Protein AF-A0A935Z6U1-F1 (afdb_monomer_lite)

pLDDT: mean 86.82, std 16.14, range [34.19, 98.5]

Sequence (138 aa):
MNAGADRMVLRSWKALFDERRVRVVPRTVGPVVPFVGPGVDVLGDEAAGLFFHLRPIVEWFEGHEAGQVLRSVSFDLDKRRFLATLRPVDGRAGKAVVPCRIDEGSAPELFDLGHLVGPAIARAASIVLLRRPNVTGV

Foldseek 3Di:
DPPQQQDFAFQKWKDQPVQLKIWTDTCARGDDHGDDDGTFIDHDPLSVVLVVLCVVVQCVVCVVPPQKGWRMWMAGPVQQKIWTWIDGPVNDPPDDTDIDIDHCVRPVVSSVSVVVSRSSVSNSSSVRVVPPDPPPDD

Secondary structure (DSSP, 8-state):
--GGGTTEEEEEEEEETTTTEEEEEEEEESSS-B--SSPEEEEHHHHHHHHHHHHHHHHHHHHHSTTEEEEEEEEETTTTEEEEEEEETT--TTSPPEEEEEEGGG-HHHHHHHHHHHHHHHHHHHHHHHTS------

Structure (mmCIF, N/CA/C/O backbone):
data_AF-A0A935Z6U1-F1
#
_entry.id   AF-A0A935Z6U1-F1
#
loop_
_atom_site.group_PDB
_atom_site.id
_atom_site.type_symbol
_atom_site.label_atom_id
_atom_site.label_alt_id
_atom_site.label_comp_id
_atom_site.label_asym_id
_atom_site.label_entity_id
_atom_site.label_seq_id
_atom_site.pdbx_PDB_ins_code
_atom_site.Cartn_x
_atom_site.Cartn_y
_atom_site.Cartn_z
_atom_site.occupancy
_atom_site.B_iso_or_equiv
_atom_site.auth_seq_id
_atom_site.auth_comp_id
_atom_site.auth_asym_id
_atom_site.auth_atom_id
_atom_site.pdbx_PDB_model_num
ATOM 1 N N . MET A 1 1 ? 11.185 6.573 -27.732 1.00 36.81 1 MET A N 1
ATOM 2 C CA . MET A 1 1 ? 10.283 6.452 -26.565 1.00 36.81 1 MET A CA 1
ATOM 3 C C . MET A 1 1 ? 10.489 5.061 -25.988 1.00 36.81 1 MET A C 1
ATOM 5 O O . MET A 1 1 ? 10.285 4.096 -26.710 1.00 36.81 1 MET A O 1
ATOM 9 N N . ASN A 1 2 ? 11.004 4.943 -24.762 1.00 34.19 2 ASN A N 1
ATOM 10 C CA . ASN A 1 2 ? 11.332 3.644 -24.168 1.00 34.19 2 ASN A CA 1
ATOM 11 C C . ASN A 1 2 ? 10.050 2.926 -23.723 1.00 34.19 2 ASN A C 1
ATOM 13 O O . ASN A 1 2 ? 9.558 3.151 -22.622 1.00 34.19 2 ASN A O 1
ATOM 17 N N . ALA A 1 3 ? 9.539 2.038 -24.575 1.00 38.06 3 ALA A N 1
ATOM 18 C CA . ALA A 1 3 ? 8.358 1.199 -24.346 1.00 38.06 3 ALA A CA 1
ATOM 19 C C . ALA A 1 3 ? 8.529 0.133 -23.231 1.00 38.06 3 ALA A C 1
ATOM 21 O O . ALA A 1 3 ? 7.667 -0.719 -23.040 1.00 38.06 3 ALA A O 1
ATOM 22 N N . GLY A 1 4 ? 9.641 0.149 -22.486 1.00 41.38 4 GLY A N 1
ATOM 23 C CA . GLY A 1 4 ? 9.957 -0.857 -21.465 1.00 41.38 4 GLY A CA 1
ATOM 24 C C . GLY A 1 4 ? 9.281 -0.641 -20.106 1.00 41.38 4 GLY A C 1
ATOM 25 O O . GLY A 1 4 ? 9.186 -1.581 -19.324 1.00 41.38 4 GLY A O 1
ATOM 26 N N . ALA A 1 5 ? 8.790 0.567 -19.813 1.00 48.06 5 ALA A N 1
ATOM 27 C CA . ALA A 1 5 ? 8.190 0.894 -18.514 1.00 48.06 5 ALA A CA 1
ATOM 28 C C . ALA A 1 5 ? 6.681 0.615 -18.422 1.00 48.06 5 ALA A C 1
ATOM 30 O O . ALA A 1 5 ? 6.090 0.819 -17.364 1.00 48.06 5 ALA A O 1
ATOM 31 N N . ASP A 1 6 ? 6.049 0.143 -19.499 1.00 54.59 6 ASP A N 1
ATOM 32 C CA . ASP A 1 6 ? 4.584 0.120 -19.586 1.00 54.59 6 ASP A CA 1
ATOM 33 C C . ASP A 1 6 ? 3.904 -0.962 -18.736 1.00 54.59 6 ASP A C 1
ATOM 35 O O . ASP A 1 6 ? 2.687 -0.924 -18.561 1.00 54.59 6 ASP A O 1
ATOM 39 N N . ARG A 1 7 ? 4.651 -1.914 -18.157 1.00 72.62 7 ARG A N 1
ATOM 40 C CA . ARG A 1 7 ? 4.098 -2.901 -17.213 1.00 72.62 7 ARG A CA 1
ATOM 41 C C . ARG A 1 7 ? 5.116 -3.297 -16.150 1.00 72.62 7 ARG A C 1
ATOM 43 O O . ARG A 1 7 ? 5.748 -4.345 -16.236 1.00 72.62 7 ARG A O 1
ATOM 50 N N . MET A 1 8 ? 5.280 -2.458 -15.132 1.00 89.12 8 MET A N 1
ATOM 51 C CA . MET A 1 8 ? 5.853 -2.914 -13.866 1.00 89.12 8 MET A CA 1
ATOM 52 C C . MET A 1 8 ? 4.902 -3.930 -13.227 1.00 89.12 8 MET A C 1
ATOM 54 O O . MET A 1 8 ? 3.733 -3.623 -12.993 1.00 89.12 8 MET A O 1
ATOM 58 N N . VAL A 1 9 ? 5.404 -5.123 -12.913 1.00 92.12 9 VAL A N 1
ATOM 59 C CA . VAL A 1 9 ? 4.665 -6.095 -12.098 1.00 92.12 9 VAL A CA 1
ATOM 60 C C . VAL A 1 9 ? 5.072 -5.887 -10.650 1.00 92.12 9 VAL A C 1
ATOM 62 O O . VAL A 1 9 ? 6.262 -5.888 -10.337 1.00 92.12 9 VAL A O 1
ATOM 65 N N . LEU A 1 10 ? 4.104 -5.701 -9.758 1.00 94.44 10 LEU A N 1
ATOM 66 C CA . LEU A 1 10 ? 4.368 -5.497 -8.335 1.00 94.44 10 LEU A CA 1
ATOM 67 C C . LEU A 1 10 ? 4.659 -6.830 -7.640 1.00 94.44 10 LEU A C 1
ATOM 69 O O . LEU A 1 10 ? 3.970 -7.817 -7.875 1.00 94.44 10 LEU A O 1
ATOM 73 N N . ARG A 1 11 ? 5.657 -6.839 -6.752 1.00 96.19 11 ARG A N 1
ATOM 74 C CA . ARG A 1 11 ? 5.802 -7.867 -5.710 1.00 96.19 11 ARG A CA 1
ATOM 75 C C . ARG A 1 11 ? 5.090 -7.413 -4.442 1.00 96.19 11 ARG A C 1
ATOM 77 O O . ARG A 1 11 ? 4.304 -8.149 -3.859 1.00 96.19 11 ARG A O 1
ATOM 84 N N . SER A 1 12 ? 5.370 -6.186 -4.014 1.00 97.50 12 SER A N 1
ATOM 85 C CA . SER A 1 12 ? 4.722 -5.590 -2.851 1.00 97.50 12 SER A CA 1
ATOM 86 C C . SER A 1 12 ? 4.731 -4.070 -2.908 1.00 97.50 12 SER A C 1
ATOM 88 O O . SER A 1 12 ? 5.483 -3.453 -3.668 1.00 97.50 12 SER A O 1
ATOM 90 N N . TRP A 1 13 ? 3.898 -3.457 -2.078 1.00 98.25 13 TRP A N 1
ATOM 91 C CA . TRP A 1 13 ? 3.923 -2.022 -1.828 1.00 98.25 13 TRP A CA 1
ATOM 92 C C . TRP A 1 13 ? 3.616 -1.723 -0.360 1.00 98.25 13 TRP A C 1
ATOM 94 O O . TRP A 1 13 ? 3.008 -2.539 0.330 1.00 98.25 13 TRP A O 1
ATOM 104 N N . LYS A 1 14 ? 4.058 -0.562 0.130 1.00 98.44 14 LYS A N 1
ATOM 105 C CA . LYS A 1 14 ? 3.808 -0.049 1.481 1.00 98.44 14 LYS A CA 1
ATOM 106 C C . LYS A 1 14 ? 3.512 1.446 1.437 1.00 98.44 14 LYS A C 1
ATOM 108 O O . LYS A 1 14 ? 4.382 2.223 1.057 1.00 98.44 14 LYS A O 1
ATOM 113 N N . ALA A 1 15 ? 2.327 1.838 1.885 1.00 98.50 15 ALA A N 1
ATOM 114 C CA . ALA A 1 15 ? 1.948 3.221 2.127 1.00 98.50 15 ALA A CA 1
ATOM 115 C C . ALA A 1 15 ? 2.270 3.625 3.573 1.00 98.50 15 ALA A C 1
ATOM 117 O O . ALA A 1 15 ? 1.954 2.905 4.524 1.00 98.50 15 ALA A O 1
ATOM 118 N N . LEU A 1 16 ? 2.912 4.779 3.726 1.00 97.38 16 LEU A N 1
ATOM 119 C CA . LEU A 1 16 ? 3.225 5.446 4.986 1.00 97.38 16 LEU A CA 1
ATOM 120 C C . LEU A 1 16 ? 2.552 6.817 4.929 1.00 97.38 16 LEU A C 1
ATOM 122 O O . LEU A 1 16 ? 3.072 7.742 4.300 1.00 97.38 16 LEU A O 1
ATOM 126 N N . PHE A 1 17 ? 1.369 6.917 5.533 1.00 95.06 17 PHE A N 1
ATOM 127 C CA . PHE A 1 17 ? 0.482 8.063 5.334 1.00 95.06 17 PHE A CA 1
ATOM 128 C C . PHE A 1 17 ? 1.076 9.354 5.913 1.00 95.06 17 PHE A C 1
ATOM 130 O O . PHE A 1 17 ? 1.140 10.358 5.207 1.00 95.06 17 PHE A O 1
ATOM 137 N N . ASP A 1 18 ? 1.626 9.294 7.132 1.00 92.25 18 ASP A N 1
ATOM 138 C CA . ASP A 1 18 ? 2.275 10.443 7.791 1.00 92.25 18 ASP A CA 1
ATOM 139 C C . ASP A 1 18 ? 3.496 10.967 7.018 1.00 92.25 18 ASP A C 1
ATOM 141 O O . ASP A 1 18 ? 3.769 12.163 6.999 1.00 92.25 18 ASP A O 1
ATOM 145 N N . GLU A 1 19 ? 4.241 10.069 6.370 1.00 95.06 19 GLU A N 1
ATOM 146 C CA . GLU A 1 19 ? 5.455 10.416 5.622 1.00 95.06 19 GLU A CA 1
ATOM 147 C C . GLU A 1 19 ? 5.160 10.840 4.179 1.00 95.06 19 GLU A C 1
ATOM 149 O O . GLU A 1 19 ? 6.086 11.171 3.439 1.00 95.06 19 GLU A O 1
ATOM 154 N N . ARG A 1 20 ? 3.890 10.783 3.747 1.00 96.81 20 ARG A N 1
ATOM 155 C CA . ARG A 1 20 ? 3.484 10.984 2.347 1.00 96.81 20 ARG A CA 1
ATOM 156 C C . ARG A 1 20 ? 4.356 10.164 1.390 1.00 96.81 20 ARG A C 1
ATOM 158 O O . ARG A 1 20 ? 4.903 10.684 0.417 1.00 96.81 20 ARG A O 1
ATOM 165 N N . ARG A 1 21 ? 4.514 8.873 1.702 1.00 98.00 21 ARG A N 1
ATOM 166 C CA . ARG A 1 21 ? 5.394 7.951 0.975 1.00 98.00 21 ARG A CA 1
ATOM 167 C C . ARG A 1 21 ? 4.686 6.647 0.630 1.00 98.00 21 ARG A C 1
ATOM 169 O O . ARG A 1 21 ? 4.048 6.037 1.484 1.00 98.00 21 ARG A O 1
ATOM 176 N N . VAL A 1 22 ? 4.885 6.170 -0.597 1.00 98.44 22 VAL A N 1
ATOM 177 C CA . VAL A 1 22 ? 4.556 4.801 -1.014 1.00 98.44 22 VAL A CA 1
ATOM 178 C C . VAL A 1 22 ? 5.828 4.125 -1.514 1.00 98.44 22 VAL A C 1
ATOM 180 O O . VAL A 1 22 ? 6.353 4.483 -2.565 1.00 98.44 22 VAL A O 1
ATOM 183 N N . ARG A 1 23 ? 6.330 3.140 -0.766 1.00 98.25 23 ARG A N 1
ATOM 184 C CA . ARG A 1 23 ? 7.437 2.284 -1.207 1.00 98.25 23 ARG A CA 1
ATOM 185 C C . ARG A 1 23 ? 6.887 1.126 -2.022 1.00 98.25 23 ARG A C 1
ATOM 187 O O . ARG A 1 23 ? 6.003 0.412 -1.562 1.00 98.25 23 ARG A O 1
ATOM 194 N N . VAL A 1 24 ? 7.459 0.892 -3.189 1.00 97.50 24 VAL A N 1
ATOM 195 C CA . VAL A 1 24 ? 7.077 -0.162 -4.123 1.00 97.50 24 VAL A CA 1
ATOM 196 C C . VAL A 1 24 ? 8.262 -1.083 -4.347 1.00 97.50 24 VAL A C 1
ATOM 198 O O . VAL A 1 24 ? 9.380 -0.632 -4.585 1.00 97.50 24 VAL A O 1
ATOM 201 N N . VAL A 1 25 ? 8.030 -2.387 -4.280 1.00 96.19 25 VAL A N 1
ATOM 202 C CA . VAL A 1 25 ? 9.009 -3.400 -4.663 1.00 96.19 25 VAL A CA 1
ATOM 203 C C . VAL A 1 25 ? 8.484 -4.076 -5.924 1.00 96.19 25 VAL A C 1
ATOM 205 O O . VAL A 1 25 ? 7.527 -4.854 -5.852 1.00 96.19 25 VAL A O 1
ATOM 208 N N . PRO A 1 26 ? 9.066 -3.777 -7.093 1.00 95.12 26 PRO A N 1
ATOM 209 C CA . PRO A 1 26 ? 8.721 -4.474 -8.316 1.00 95.12 26 PRO A CA 1
ATOM 210 C C . PRO A 1 26 ? 9.178 -5.934 -8.263 1.00 95.12 26 PRO A C 1
ATOM 212 O O . PRO A 1 26 ? 10.221 -6.267 -7.699 1.00 95.12 26 PRO A O 1
ATOM 215 N N . ARG A 1 27 ? 8.408 -6.804 -8.905 1.00 93.94 27 ARG A N 1
ATOM 216 C CA . ARG A 1 27 ? 8.851 -8.127 -9.338 1.00 93.94 27 ARG A CA 1
ATOM 217 C C . ARG A 1 27 ? 9.636 -8.003 -10.644 1.00 93.94 27 ARG A C 1
ATOM 219 O O . ARG A 1 27 ? 10.744 -8.526 -10.741 1.00 93.94 27 ARG A O 1
ATOM 226 N N . THR A 1 28 ? 9.078 -7.281 -11.615 1.00 91.38 28 THR A N 1
ATOM 227 C CA . THR A 1 28 ? 9.706 -6.998 -12.912 1.00 91.38 28 THR A CA 1
ATOM 228 C C . THR A 1 28 ? 9.526 -5.538 -13.305 1.00 91.38 28 THR A C 1
ATOM 230 O O . THR A 1 28 ? 8.582 -4.867 -12.877 1.00 91.38 28 THR A O 1
ATOM 233 N N . VAL A 1 29 ? 10.435 -5.055 -14.147 1.00 86.19 29 VAL A N 1
ATOM 234 C CA . VAL A 1 29 ? 10.361 -3.750 -14.806 1.00 86.19 29 VAL A CA 1
ATOM 235 C C . VAL A 1 29 ? 10.226 -3.982 -16.308 1.00 86.19 29 VAL A C 1
ATOM 237 O O . VAL A 1 29 ? 11.192 -4.269 -17.004 1.00 86.19 29 VAL A O 1
ATOM 240 N N . GLY A 1 30 ? 8.986 -3.950 -16.795 1.00 80.31 30 GLY A N 1
ATOM 241 C CA . GLY A 1 30 ? 8.647 -4.398 -18.144 1.00 80.31 30 GLY A CA 1
ATOM 242 C C . GLY A 1 30 ? 8.289 -5.890 -18.207 1.00 80.31 30 GLY A C 1
ATOM 243 O O . GLY A 1 30 ? 8.177 -6.550 -17.167 1.00 80.31 30 GLY A O 1
ATOM 244 N N . PRO A 1 31 ? 8.090 -6.439 -19.422 1.00 73.75 31 PRO A N 1
ATOM 245 C CA . PRO A 1 31 ? 7.442 -7.739 -19.614 1.00 73.75 31 PRO A CA 1
ATOM 246 C C . PRO A 1 31 ? 8.142 -8.915 -18.929 1.00 73.75 31 PRO A C 1
ATOM 248 O O . PRO A 1 31 ? 7.474 -9.845 -18.492 1.00 73.75 31 PRO A O 1
ATOM 251 N N . VAL A 1 32 ? 9.475 -8.887 -18.846 1.00 78.75 32 VAL A N 1
ATOM 252 C CA . VAL A 1 32 ? 10.265 -10.049 -18.403 1.00 78.75 32 VAL A CA 1
ATOM 253 C C . VAL A 1 32 ? 11.521 -9.704 -17.604 1.00 78.75 32 VAL A C 1
ATOM 255 O O . VAL A 1 32 ? 12.172 -10.619 -17.117 1.00 78.75 32 VAL A O 1
ATOM 258 N N . VAL A 1 33 ? 11.888 -8.427 -17.447 1.00 88.19 33 VAL A N 1
ATOM 259 C CA . VAL A 1 33 ? 13.152 -8.057 -16.785 1.00 88.19 33 VAL A CA 1
ATOM 260 C C . VAL A 1 33 ? 12.962 -8.098 -15.267 1.00 88.19 33 VAL A C 1
ATOM 262 O O . VAL A 1 33 ? 12.215 -7.264 -14.743 1.00 88.19 33 VAL A O 1
ATOM 265 N N . PRO A 1 34 ? 13.603 -9.031 -14.535 1.00 90.81 34 PRO A N 1
ATOM 266 C CA . PRO A 1 34 ? 13.503 -9.073 -13.083 1.00 90.81 34 PRO A CA 1
ATOM 267 C C . PRO A 1 34 ? 14.056 -7.787 -12.481 1.00 90.81 34 PRO A C 1
ATOM 269 O O . PRO A 1 34 ? 15.092 -7.277 -12.907 1.00 90.81 34 PRO A O 1
ATOM 272 N N . PHE A 1 35 ? 13.370 -7.257 -11.476 1.00 89.81 35 PHE A N 1
ATOM 273 C CA . PHE A 1 35 ? 13.866 -6.083 -10.780 1.00 89.81 35 PHE A CA 1
ATOM 274 C C . PHE A 1 35 ? 14.970 -6.468 -9.794 1.00 89.81 35 PHE A C 1
ATOM 276 O O . PHE A 1 35 ? 14.760 -7.295 -8.903 1.00 89.81 35 PHE A O 1
ATOM 283 N N . VAL A 1 36 ? 16.131 -5.829 -9.936 1.00 86.44 36 VAL A N 1
ATOM 284 C CA . VAL A 1 36 ? 17.271 -5.953 -9.024 1.00 86.44 36 VAL A CA 1
ATOM 285 C C . VAL A 1 36 ? 17.624 -4.558 -8.529 1.00 86.44 36 VAL A C 1
ATOM 287 O O . VAL A 1 36 ? 18.005 -3.692 -9.312 1.00 86.44 36 VAL A O 1
ATOM 290 N N . GLY A 1 37 ? 17.469 -4.322 -7.229 1.00 87.00 37 GLY A N 1
ATOM 291 C CA . GLY A 1 37 ? 17.798 -3.038 -6.620 1.00 87.00 37 GLY A CA 1
ATOM 292 C C . GLY A 1 37 ? 16.930 -2.696 -5.410 1.00 87.00 37 GLY A C 1
ATOM 293 O O . GLY A 1 37 ? 16.054 -3.474 -5.017 1.00 87.00 37 GLY A O 1
ATOM 294 N N . PRO A 1 38 ? 17.165 -1.522 -4.800 1.00 90.06 38 PRO A N 1
ATOM 295 C CA . PRO A 1 38 ? 16.317 -1.021 -3.731 1.00 90.06 38 PRO A CA 1
ATOM 296 C C . PRO A 1 38 ? 14.935 -0.655 -4.278 1.00 90.06 38 PRO A C 1
ATOM 298 O O . PRO A 1 38 ? 14.812 -0.182 -5.410 1.00 90.06 38 PRO A O 1
ATOM 301 N N . GLY A 1 39 ? 13.904 -0.812 -3.445 1.00 92.94 39 GLY A N 1
ATOM 302 C CA . GLY A 1 39 ? 12.536 -0.414 -3.781 1.00 92.94 39 GLY A CA 1
ATOM 303 C C . GLY A 1 39 ? 12.419 1.026 -4.303 1.00 92.94 39 GLY A C 1
ATOM 304 O O . GLY A 1 39 ? 13.297 1.878 -4.120 1.00 92.94 39 GLY A O 1
ATOM 305 N N . VAL A 1 40 ? 11.318 1.292 -4.991 1.00 95.19 40 VAL A N 1
ATOM 306 C CA . VAL A 1 40 ? 10.982 2.596 -5.557 1.00 95.19 40 VAL A CA 1
ATOM 307 C C . VAL A 1 40 ? 10.099 3.358 -4.583 1.00 95.19 40 VAL A C 1
ATOM 309 O O . VAL A 1 40 ? 9.022 2.889 -4.244 1.00 95.19 40 VAL A O 1
ATOM 312 N N . ASP A 1 41 ? 10.552 4.525 -4.135 1.00 97.25 41 ASP A N 1
ATOM 313 C CA . ASP A 1 41 ? 9.769 5.395 -3.259 1.00 97.25 41 ASP A CA 1
ATOM 314 C C . ASP A 1 41 ? 9.067 6.467 -4.092 1.00 97.25 41 ASP A C 1
ATOM 316 O O . ASP A 1 41 ? 9.723 7.293 -4.721 1.00 97.25 41 ASP A O 1
ATOM 320 N N . VAL A 1 42 ? 7.736 6.452 -4.082 1.00 97.06 42 VAL A N 1
ATOM 321 C CA . VAL A 1 42 ? 6.888 7.555 -4.548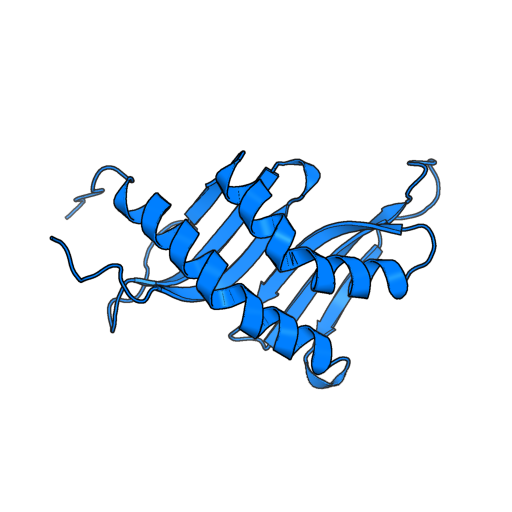 1.00 97.06 42 VAL A CA 1
ATOM 322 C C . VAL A 1 42 ? 6.657 8.483 -3.356 1.00 97.06 42 VAL A C 1
ATOM 324 O O . VAL A 1 42 ? 6.305 8.003 -2.275 1.00 97.06 42 VAL A O 1
ATOM 327 N N . LEU A 1 43 ? 6.878 9.789 -3.521 1.00 96.75 43 LEU A N 1
ATOM 328 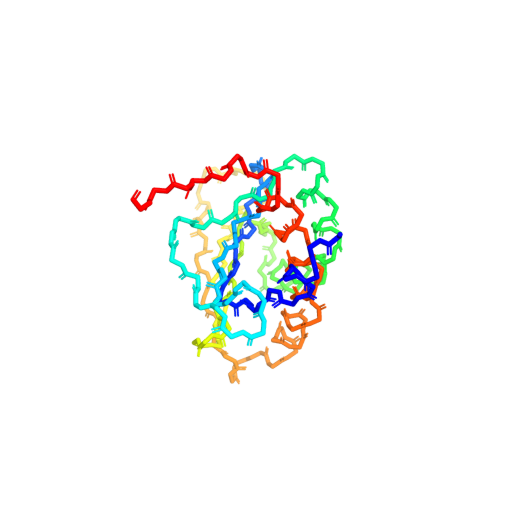C CA . LEU A 1 43 ? 6.925 10.756 -2.415 1.00 96.75 43 LEU A CA 1
ATOM 329 C C . LEU A 1 43 ? 6.007 11.960 -2.662 1.00 96.75 43 LEU A C 1
ATOM 331 O O . LEU A 1 43 ? 5.678 12.288 -3.800 1.00 96.75 43 LEU A O 1
ATOM 335 N N . GLY A 1 44 ? 5.625 12.644 -1.584 1.00 95.19 44 GLY A N 1
ATOM 336 C CA . GLY A 1 44 ? 4.979 13.955 -1.637 1.00 95.19 44 GLY A CA 1
ATOM 337 C C . GLY A 1 44 ? 3.594 13.932 -2.286 1.00 95.19 44 GLY A C 1
ATOM 338 O O . GLY A 1 44 ? 2.724 13.149 -1.899 1.00 95.19 44 GLY A O 1
ATOM 339 N N . ASP A 1 45 ? 3.369 14.828 -3.245 1.00 94.06 45 ASP A N 1
ATOM 340 C CA . ASP A 1 45 ? 2.072 14.999 -3.915 1.00 94.06 45 ASP A CA 1
ATOM 341 C C . ASP A 1 45 ? 1.691 13.786 -4.771 1.00 94.06 45 ASP A C 1
ATOM 343 O O . ASP A 1 45 ? 0.528 13.388 -4.794 1.00 94.06 45 ASP A O 1
ATOM 347 N N . GLU A 1 46 ? 2.674 13.127 -5.388 1.00 94.12 46 GLU A N 1
ATOM 348 C CA . GLU A 1 46 ? 2.455 11.901 -6.164 1.00 94.12 46 GLU A CA 1
ATOM 349 C C . GLU A 1 46 ? 1.966 10.762 -5.255 1.00 94.12 46 GLU A C 1
ATOM 351 O O . GLU A 1 46 ? 1.021 10.048 -5.592 1.00 94.12 46 GLU A O 1
ATOM 356 N N . ALA A 1 47 ? 2.552 10.630 -4.060 1.00 96.56 47 ALA A N 1
ATOM 357 C CA . ALA A 1 47 ? 2.094 9.669 -3.060 1.00 96.56 47 ALA A CA 1
ATOM 358 C C . ALA A 1 47 ? 0.708 10.028 -2.503 1.00 96.56 47 ALA A C 1
ATOM 360 O O . ALA A 1 47 ? -0.126 9.144 -2.323 1.00 96.56 47 ALA A O 1
ATOM 361 N N . ALA A 1 48 ? 0.431 11.315 -2.276 1.00 93.56 48 ALA A N 1
ATOM 362 C CA . ALA A 1 48 ? -0.885 11.765 -1.824 1.00 93.56 48 ALA A CA 1
ATOM 363 C C . ALA A 1 48 ? -1.989 11.459 -2.851 1.00 93.56 48 ALA A C 1
ATOM 365 O O . ALA A 1 48 ? -3.079 11.039 -2.466 1.00 93.56 48 ALA A O 1
ATOM 366 N N . GLY A 1 49 ? -1.694 11.574 -4.150 1.00 94.56 49 GLY A N 1
ATOM 367 C CA . GLY A 1 49 ? -2.600 11.132 -5.213 1.00 94.56 49 GLY A CA 1
ATOM 368 C C . GLY A 1 49 ? -2.923 9.635 -5.134 1.00 94.56 49 GLY A C 1
ATOM 369 O O . GLY A 1 49 ? -4.070 9.235 -5.324 1.00 94.56 49 GLY A O 1
ATOM 370 N N . LEU A 1 50 ? -1.948 8.796 -4.766 1.00 96.62 50 LEU A N 1
ATOM 371 C CA . LEU A 1 50 ? -2.183 7.364 -4.539 1.00 96.62 50 LEU A CA 1
ATOM 372 C C . LEU A 1 50 ? -3.043 7.095 -3.298 1.00 96.62 50 LEU A C 1
ATOM 374 O O . LEU A 1 50 ? -3.807 6.132 -3.290 1.00 96.62 50 LEU A O 1
ATOM 378 N N . PHE A 1 51 ? -2.967 7.937 -2.265 1.00 96.75 51 PHE A N 1
ATOM 379 C CA . PHE A 1 51 ? -3.777 7.766 -1.054 1.00 96.75 51 PHE A CA 1
ATOM 380 C C . PHE A 1 51 ? -5.277 7.894 -1.330 1.00 96.75 51 PHE A C 1
ATOM 382 O O . PHE A 1 51 ? -6.065 7.205 -0.687 1.00 96.75 51 PHE A O 1
ATOM 389 N N . PHE A 1 52 ? -5.674 8.678 -2.338 1.00 93.88 52 PHE A N 1
ATOM 390 C CA . PHE A 1 52 ? -7.064 8.722 -2.798 1.00 93.88 52 PHE A CA 1
ATOM 391 C C . PHE A 1 52 ? -7.563 7.340 -3.251 1.00 93.88 52 PHE A C 1
ATOM 393 O O . PHE A 1 52 ? -8.654 6.920 -2.873 1.00 93.88 52 PHE A O 1
ATOM 400 N N . HIS A 1 53 ? -6.743 6.597 -4.000 1.00 94.94 53 HIS A N 1
ATOM 401 C CA . HIS A 1 53 ? -7.073 5.235 -4.433 1.00 94.94 53 HIS A CA 1
ATOM 402 C C . HIS A 1 53 ? -7.059 4.228 -3.280 1.00 94.94 53 HIS A C 1
ATOM 404 O O . HIS A 1 53 ? -7.789 3.244 -3.319 1.00 94.94 53 HIS A O 1
ATOM 410 N N . LEU A 1 54 ? -6.251 4.477 -2.247 1.00 97.19 54 LEU A N 1
ATOM 411 C CA . LEU A 1 54 ? -6.175 3.634 -1.054 1.00 97.19 54 LEU A CA 1
ATOM 412 C C . LEU A 1 54 ? -7.310 3.887 -0.058 1.00 97.19 54 LEU A C 1
ATOM 414 O O . LEU A 1 54 ? -7.423 3.128 0.902 1.00 97.19 54 LEU A O 1
ATOM 418 N N . ARG A 1 55 ? -8.155 4.906 -0.263 1.00 96.19 55 ARG A N 1
ATOM 419 C CA . ARG A 1 55 ? -9.220 5.263 0.683 1.00 96.19 55 ARG A CA 1
ATOM 420 C C . ARG A 1 55 ? -10.117 4.075 1.073 1.00 96.19 55 ARG A C 1
ATOM 422 O O . ARG A 1 55 ? -10.289 3.892 2.270 1.00 96.19 55 ARG A O 1
ATOM 429 N N . PRO A 1 56 ? -10.588 3.207 0.156 1.00 96.81 56 PRO A N 1
ATOM 430 C CA . PRO A 1 56 ? -11.388 2.044 0.552 1.00 96.81 56 PRO A CA 1
ATOM 431 C C . PRO A 1 56 ? -10.638 1.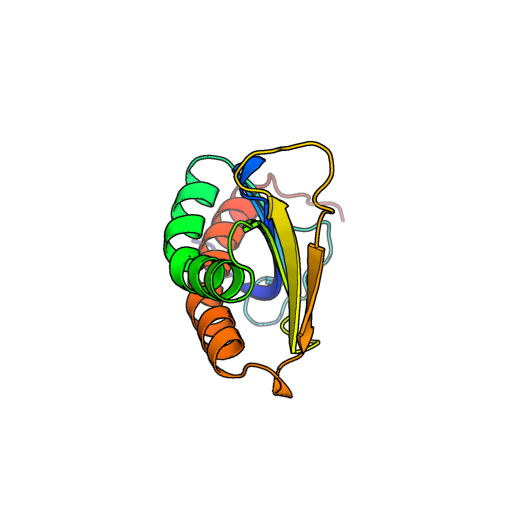056 1.461 1.00 96.81 56 PRO A C 1
ATOM 433 O O . PRO A 1 56 ? -11.230 0.452 2.346 1.00 96.81 56 PRO A O 1
ATOM 436 N N . ILE A 1 57 ? -9.320 0.907 1.278 1.00 96.88 57 ILE A N 1
ATOM 437 C CA . ILE A 1 57 ? -8.473 0.067 2.143 1.00 96.88 57 ILE A CA 1
ATOM 438 C C . ILE A 1 57 ? -8.332 0.714 3.526 1.00 96.88 57 ILE A C 1
ATOM 440 O O . ILE A 1 57 ? -8.389 0.020 4.537 1.00 96.88 57 ILE A O 1
ATOM 444 N N . VAL A 1 58 ? -8.163 2.040 3.576 1.00 96.06 58 VAL A N 1
ATOM 445 C CA . VAL A 1 58 ? -8.129 2.808 4.831 1.00 96.06 58 VAL A CA 1
ATOM 446 C C . VAL A 1 58 ? -9.446 2.643 5.588 1.00 96.06 58 VAL A C 1
ATOM 448 O O . VAL A 1 58 ? -9.427 2.227 6.742 1.00 96.06 58 VAL A O 1
ATOM 451 N N . GLU A 1 59 ? -10.573 2.887 4.919 1.00 95.12 59 GLU A N 1
ATOM 452 C CA . GLU A 1 59 ? -11.923 2.759 5.479 1.00 95.12 59 GLU A CA 1
ATOM 453 C C . GLU A 1 59 ? -12.189 1.341 6.000 1.00 95.12 59 GLU A C 1
ATOM 455 O O . GLU A 1 59 ? -12.754 1.185 7.080 1.00 95.12 59 GLU A O 1
ATOM 460 N N . TRP A 1 60 ? -11.725 0.309 5.285 1.00 95.38 60 TRP A N 1
ATOM 461 C CA . TRP A 1 60 ? -11.823 -1.074 5.750 1.00 95.38 60 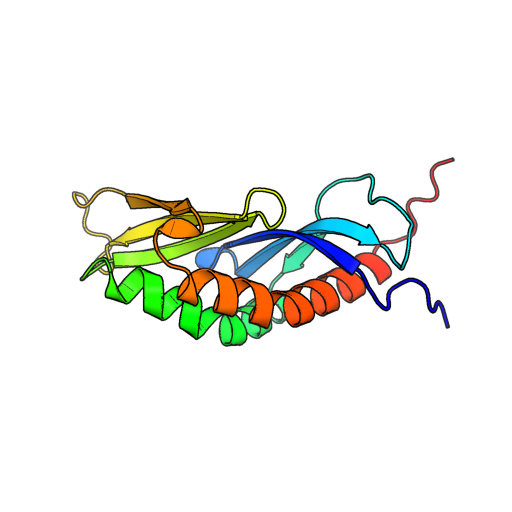TRP A CA 1
ATOM 462 C C . TRP A 1 60 ? -11.083 -1.266 7.082 1.00 95.38 60 TRP A C 1
ATOM 464 O O . TRP A 1 60 ? -11.679 -1.754 8.039 1.00 95.38 60 TRP A O 1
ATOM 474 N N . PHE A 1 61 ? -9.818 -0.842 7.194 1.00 93.94 61 PHE A N 1
ATOM 475 C CA . PHE A 1 61 ? -9.044 -1.009 8.434 1.00 93.94 61 PHE A CA 1
ATOM 476 C C . PHE A 1 61 ? -9.596 -0.181 9.600 1.00 93.94 61 PHE A C 1
ATOM 478 O O . PHE A 1 61 ? -9.684 -0.685 10.718 1.00 93.94 61 PHE A O 1
ATOM 485 N N . GLU A 1 62 ? -9.970 1.074 9.360 1.00 92.00 62 GLU A N 1
ATOM 486 C CA . GLU A 1 62 ? -10.488 1.968 10.404 1.00 92.00 62 GLU A CA 1
ATOM 487 C C . GLU A 1 62 ? -11.901 1.574 10.859 1.00 92.00 62 GLU A C 1
ATOM 489 O O . GLU A 1 62 ? -12.247 1.751 12.026 1.00 92.00 62 GLU A O 1
ATOM 494 N N . GLY A 1 63 ? -12.701 0.970 9.973 1.00 90.31 63 GLY A N 1
ATOM 495 C CA . GLY A 1 63 ? -14.005 0.405 10.317 1.00 90.31 63 GLY A CA 1
ATOM 496 C C . GLY A 1 63 ? -13.926 -0.849 11.195 1.00 90.31 63 GLY A C 1
ATOM 497 O O . GLY A 1 63 ? -14.850 -1.104 11.966 1.00 90.31 63 GLY A O 1
ATOM 498 N N . HIS A 1 64 ? -12.829 -1.612 11.118 1.00 85.50 64 HIS A N 1
ATOM 499 C CA . HIS A 1 64 ? -12.627 -2.811 11.942 1.00 85.50 64 HIS A CA 1
ATOM 500 C C . HIS A 1 64 ? -12.210 -2.491 13.383 1.00 85.50 64 HIS A C 1
ATOM 502 O O . HIS A 1 64 ? -12.519 -3.257 14.291 1.00 85.50 64 HIS A O 1
ATOM 508 N N . GLU A 1 65 ? -11.534 -1.364 13.611 1.00 83.06 65 GLU A N 1
ATOM 509 C CA . GLU A 1 65 ? -10.979 -0.996 14.916 1.00 83.06 65 GLU A CA 1
ATOM 510 C C . GLU A 1 65 ? -11.397 0.428 15.303 1.00 83.06 65 GLU A C 1
ATOM 512 O O . GLU A 1 65 ? -10.704 1.416 15.044 1.00 83.06 65 GLU A O 1
ATOM 517 N N . ALA A 1 66 ? -12.553 0.542 15.962 1.00 83.19 66 ALA A N 1
ATOM 518 C CA . ALA A 1 66 ? -13.136 1.831 16.315 1.00 83.19 66 ALA A CA 1
ATOM 519 C C . ALA A 1 66 ? -12.188 2.708 17.162 1.00 83.19 66 ALA A C 1
ATOM 521 O O . ALA A 1 66 ? -11.661 2.311 18.208 1.00 83.19 66 ALA A O 1
ATOM 522 N N . GLY A 1 67 ? -12.013 3.961 16.734 1.00 86.06 67 GLY A N 1
ATOM 523 C CA . GLY A 1 67 ? -11.146 4.934 17.407 1.00 86.06 67 GLY A CA 1
ATOM 524 C C . GLY A 1 67 ? -9.656 4.774 17.093 1.00 86.06 67 GLY A C 1
ATOM 525 O O . GLY A 1 67 ? -8.823 5.358 17.796 1.00 86.06 67 GLY A O 1
ATOM 526 N N . GLN A 1 68 ? -9.321 4.005 16.059 1.00 89.19 68 GLN A N 1
ATOM 527 C CA . GLN A 1 68 ? -7.986 3.917 15.486 1.00 89.19 68 GLN A CA 1
ATOM 528 C C . GLN A 1 68 ? -7.960 4.547 14.087 1.00 89.19 68 GLN A C 1
ATOM 530 O O . GLN A 1 68 ? -8.960 4.548 13.377 1.00 89.19 68 GLN A O 1
ATOM 535 N N . VAL A 1 69 ? -6.799 5.067 13.698 1.00 91.81 69 VAL A N 1
ATOM 536 C CA . VAL A 1 69 ? -6.493 5.528 12.340 1.00 91.81 69 VAL A CA 1
ATOM 537 C C . VAL A 1 69 ? -5.359 4.709 11.751 1.00 91.81 69 VAL A C 1
ATOM 539 O O . VAL A 1 69 ? -4.420 4.308 12.456 1.00 91.81 69 VAL A O 1
ATOM 542 N N . LEU A 1 70 ? -5.410 4.474 10.446 1.00 94.19 70 LEU A N 1
ATOM 543 C CA . LEU A 1 70 ? -4.399 3.693 9.753 1.00 94.19 70 LEU A CA 1
ATOM 544 C C . LEU A 1 70 ? -3.126 4.527 9.544 1.00 94.19 70 LEU A C 1
ATOM 546 O O . LEU A 1 70 ? -3.102 5.512 8.812 1.00 94.19 70 LEU A O 1
ATOM 550 N N . ARG A 1 71 ? -2.019 4.110 10.167 1.00 94.50 71 ARG A N 1
ATOM 551 C CA . ARG A 1 71 ? -0.713 4.787 10.060 1.00 94.50 71 ARG A CA 1
ATOM 552 C C . ARG A 1 71 ? 0.085 4.318 8.847 1.00 94.50 71 ARG A C 1
ATOM 554 O O . ARG A 1 71 ? 0.762 5.103 8.180 1.00 94.50 71 ARG A O 1
ATOM 561 N N . SER A 1 72 ? 0.049 3.018 8.580 1.00 97.06 72 SER A N 1
ATOM 562 C CA . SER A 1 72 ? 0.699 2.431 7.411 1.00 97.06 72 SER A CA 1
ATOM 563 C C . SER A 1 72 ? 0.043 1.122 7.024 1.00 97.06 72 SER A C 1
ATOM 565 O O . SER A 1 72 ? -0.415 0.390 7.898 1.00 97.06 72 SER A O 1
ATOM 567 N N . VAL A 1 73 ? 0.092 0.794 5.739 1.00 98.12 73 VAL A N 1
ATOM 568 C CA . VAL A 1 73 ? -0.374 -0.487 5.207 1.00 98.12 73 VAL A CA 1
ATOM 569 C C . VAL A 1 73 ? 0.558 -0.963 4.109 1.00 98.12 73 VAL A C 1
ATOM 571 O O . VAL A 1 73 ? 1.054 -0.168 3.314 1.00 98.12 73 VAL A O 1
ATOM 574 N N . SER A 1 74 ? 0.821 -2.261 4.072 1.00 98.19 74 SER A N 1
ATOM 575 C CA . SER A 1 74 ? 1.542 -2.915 2.990 1.00 98.19 74 SER A CA 1
ATOM 576 C C . SER A 1 74 ? 0.789 -4.124 2.486 1.00 98.19 74 SER A C 1
ATOM 578 O O . SER A 1 74 ? 0.231 -4.866 3.294 1.00 98.19 74 SER A O 1
ATOM 580 N N . PHE A 1 75 ? 0.863 -4.351 1.182 1.00 98.44 75 PHE A N 1
ATOM 581 C CA . PHE A 1 75 ? 0.340 -5.537 0.526 1.00 98.44 75 PHE A CA 1
ATOM 582 C C . PHE A 1 75 ? 1.486 -6.288 -0.150 1.00 98.44 75 PHE A C 1
ATOM 584 O O . PHE A 1 75 ? 2.219 -5.719 -0.962 1.00 98.44 75 PHE A O 1
ATOM 591 N N . ASP A 1 76 ? 1.658 -7.556 0.212 1.00 97.69 76 ASP A N 1
ATOM 592 C CA . ASP A 1 76 ? 2.549 -8.506 -0.451 1.00 97.69 76 ASP A CA 1
ATOM 593 C C . ASP A 1 76 ? 1.691 -9.388 -1.366 1.00 97.69 76 ASP A C 1
ATOM 595 O O . ASP A 1 76 ? 0.885 -10.188 -0.882 1.00 97.69 76 ASP A O 1
ATOM 599 N N . LEU A 1 77 ? 1.830 -9.192 -2.681 1.00 94.88 77 LEU A N 1
ATOM 600 C CA . LEU A 1 77 ? 1.021 -9.876 -3.690 1.00 94.88 77 LEU A CA 1
ATOM 601 C C . LEU A 1 77 ? 1.426 -11.350 -3.811 1.00 94.88 77 LEU A C 1
ATOM 603 O O . LEU A 1 77 ? 0.584 -12.197 -4.092 1.00 94.88 77 LEU A O 1
ATOM 607 N N . ASP A 1 78 ? 2.698 -11.666 -3.565 1.00 92.19 78 ASP A N 1
ATOM 608 C CA . ASP A 1 78 ? 3.228 -13.027 -3.664 1.00 92.19 78 ASP A CA 1
ATOM 609 C C . ASP A 1 78 ? 2.726 -13.879 -2.497 1.00 92.19 78 ASP A C 1
ATOM 611 O O . ASP A 1 78 ? 2.330 -15.029 -2.674 1.00 92.19 78 ASP A O 1
ATOM 615 N N . LYS A 1 79 ? 2.728 -13.299 -1.293 1.00 95.31 79 LYS A N 1
ATOM 616 C CA . LYS A 1 79 ? 2.244 -13.960 -0.075 1.00 95.31 79 LYS A CA 1
ATOM 617 C C . LYS A 1 79 ? 0.744 -13.818 0.134 1.00 95.31 79 LYS A C 1
ATOM 619 O O .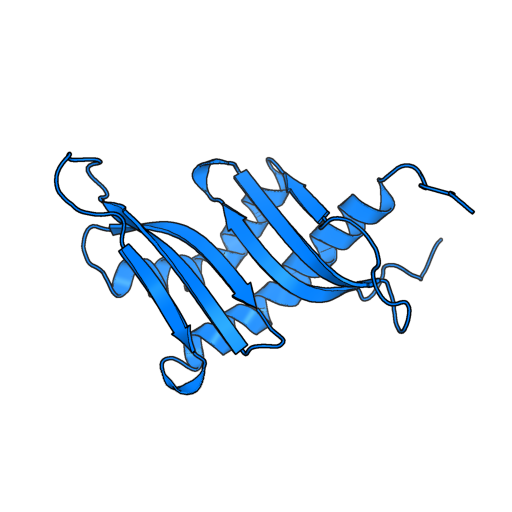 LYS A 1 79 ? 0.244 -14.406 1.088 1.00 95.31 79 LYS A O 1
ATOM 624 N N . ARG A 1 80 ? 0.066 -13.017 -0.696 1.00 95.62 80 ARG A N 1
ATOM 625 C CA . ARG A 1 80 ? -1.347 -12.647 -0.547 1.00 95.62 80 ARG A CA 1
ATOM 626 C C . ARG A 1 80 ? -1.630 -12.245 0.903 1.00 95.62 80 ARG A C 1
ATOM 628 O O . ARG A 1 80 ? -2.436 -12.856 1.603 1.00 95.62 80 ARG A O 1
ATOM 635 N N . ARG A 1 81 ? -0.942 -11.185 1.352 1.00 97.56 81 ARG A N 1
ATOM 636 C CA . ARG A 1 81 ? -1.025 -10.683 2.733 1.00 97.56 81 ARG A CA 1
ATOM 637 C C . ARG A 1 81 ? -1.031 -9.166 2.833 1.00 97.56 81 ARG A C 1
ATOM 639 O O . ARG A 1 81 ? -0.125 -8.512 2.312 1.00 97.56 81 ARG A O 1
ATOM 646 N N . PHE A 1 82 ? -1.941 -8.640 3.645 1.00 98.00 82 PHE A N 1
ATOM 647 C CA . PHE A 1 82 ? -1.854 -7.289 4.182 1.00 98.00 82 PHE A CA 1
ATOM 648 C C . PHE A 1 82 ? -1.193 -7.266 5.560 1.00 98.00 82 PHE A C 1
ATOM 650 O O . PHE A 1 82 ? -1.472 -8.092 6.431 1.00 98.00 82 PHE A O 1
ATOM 657 N N . LEU A 1 83 ? -0.331 -6.272 5.761 1.00 97.69 83 LEU A N 1
ATOM 658 C CA . LEU A 1 83 ? 0.150 -5.861 7.075 1.00 97.69 83 LEU A CA 1
ATOM 659 C C . LEU A 1 83 ? -0.197 -4.393 7.269 1.00 97.69 83 LEU A C 1
ATOM 661 O O . LEU A 1 83 ? 0.163 -3.561 6.437 1.00 97.69 83 LEU A O 1
ATOM 665 N N . ALA A 1 84 ? -0.861 -4.079 8.368 1.00 96.88 84 ALA A N 1
ATOM 666 C CA . ALA A 1 84 ? -1.256 -2.730 8.721 1.00 96.88 84 ALA A CA 1
ATOM 667 C C . ALA A 1 84 ? -0.768 -2.376 10.122 1.00 96.88 84 ALA A C 1
ATOM 669 O O . ALA A 1 84 ? -0.491 -3.230 10.963 1.00 96.88 84 ALA A O 1
ATOM 670 N N . THR A 1 85 ? -0.625 -1.085 10.359 1.00 95.00 85 THR A N 1
ATOM 671 C CA . THR A 1 85 ? -0.313 -0.532 11.669 1.00 95.00 85 THR A CA 1
ATOM 672 C C . THR A 1 85 ? -1.307 0.574 11.927 1.00 95.00 85 THR A C 1
ATOM 674 O O . THR A 1 85 ? -1.309 1.565 11.193 1.00 95.00 85 THR A O 1
ATOM 677 N N . LEU A 1 86 ? -2.136 0.404 12.949 1.00 92.81 86 LEU A N 1
ATOM 678 C CA . LEU A 1 86 ? -3.080 1.419 13.383 1.00 92.81 86 LEU A CA 1
ATOM 679 C C . LEU A 1 86 ? -2.578 2.127 14.641 1.00 92.81 86 LEU A C 1
ATOM 681 O O . LEU A 1 86 ? -1.770 1.583 15.402 1.00 92.81 86 LEU A O 1
ATOM 685 N N . ARG A 1 87 ? -3.033 3.363 14.830 1.00 89.62 87 ARG A N 1
ATOM 686 C CA . ARG A 1 87 ? -2.751 4.172 16.018 1.00 89.62 87 ARG A CA 1
ATOM 687 C C . ARG A 1 87 ? -4.018 4.880 16.506 1.00 89.62 87 ARG A C 1
ATOM 689 O O . ARG A 1 87 ? -4.898 5.143 15.693 1.00 89.62 87 ARG A O 1
ATOM 696 N N . PRO A 1 88 ? -4.101 5.265 17.785 1.00 88.25 88 PRO A N 1
ATOM 697 C CA . PRO A 1 88 ? -5.287 5.929 18.323 1.00 88.25 88 PRO A CA 1
ATOM 698 C C . PRO A 1 88 ? -5.516 7.299 17.678 1.00 88.25 88 PRO A C 1
ATOM 700 O O . PRO A 1 88 ? -4.555 8.044 17.475 1.00 88.25 88 PRO A O 1
ATOM 703 N N . VAL A 1 89 ? -6.778 7.653 17.409 1.00 84.00 89 VAL A N 1
ATOM 704 C CA . VAL A 1 89 ? -7.169 8.970 16.853 1.00 84.00 89 VAL A CA 1
ATOM 705 C C . VAL A 1 89 ? -6.703 10.122 17.751 1.00 84.00 89 VAL A C 1
ATOM 707 O O . VAL A 1 89 ? -6.259 11.161 17.274 1.00 84.00 89 VAL A O 1
ATOM 710 N N . ASP A 1 90 ? -6.810 9.941 19.064 1.00 78.06 90 ASP A N 1
ATOM 711 C CA . ASP A 1 90 ? -6.579 10.972 20.073 1.00 78.06 90 ASP A CA 1
ATOM 712 C C . ASP A 1 90 ? -5.111 11.084 20.510 1.00 78.06 90 ASP A C 1
ATOM 714 O O . ASP A 1 90 ? -4.793 11.903 21.373 1.00 78.06 90 ASP A O 1
ATOM 718 N N . GLY A 1 91 ? -4.218 10.256 19.951 1.00 62.31 91 GLY A N 1
ATOM 719 C CA . GLY A 1 91 ? -2.806 10.199 20.338 1.00 62.31 91 GLY A CA 1
ATOM 720 C C . GLY A 1 91 ? -2.590 9.964 21.838 1.00 62.31 91 GLY A C 1
ATOM 721 O O . GLY A 1 91 ? -1.476 10.164 22.328 1.00 62.31 91 GLY A O 1
ATOM 722 N N . ARG A 1 92 ? -3.639 9.581 22.587 1.00 57.06 92 ARG A N 1
ATOM 723 C CA . ARG A 1 92 ? -3.579 9.481 24.043 1.00 57.06 92 ARG A CA 1
ATOM 724 C C . ARG A 1 92 ? -2.635 8.350 24.408 1.00 57.06 92 ARG A C 1
ATOM 726 O O . ARG A 1 92 ? -2.829 7.199 24.012 1.00 57.06 92 ARG A O 1
ATOM 733 N N . ALA A 1 93 ? -1.617 8.700 25.187 1.00 46.41 93 ALA A N 1
ATOM 734 C CA . ALA A 1 93 ? -0.699 7.752 25.789 1.00 46.41 93 ALA A CA 1
ATOM 735 C C . ALA A 1 93 ? -1.508 6.678 26.542 1.00 46.41 93 ALA A C 1
ATOM 737 O O . ALA A 1 93 ? -2.185 6.985 27.520 1.00 46.41 93 ALA A O 1
ATOM 738 N N . GLY A 1 94 ? -1.490 5.437 26.043 1.00 53.66 94 GLY A N 1
ATOM 739 C CA . GLY A 1 94 ? -2.164 4.298 26.678 1.00 53.66 94 GLY A CA 1
ATOM 740 C C . GLY A 1 94 ? -2.875 3.333 25.726 1.00 53.66 94 GLY A C 1
ATOM 741 O O . GLY A 1 94 ? -2.969 2.152 26.049 1.00 53.66 94 GLY A O 1
ATOM 742 N N . LYS A 1 95 ? -3.325 3.768 24.540 1.00 60.12 95 LYS A N 1
ATOM 743 C CA . LYS A 1 95 ? -3.800 2.825 23.511 1.00 60.12 95 LYS A CA 1
ATOM 744 C C . LYS A 1 95 ? -2.623 2.394 22.631 1.00 60.12 95 LYS A C 1
ATOM 746 O O . LYS A 1 95 ? -1.958 3.221 22.010 1.00 60.12 95 LYS A O 1
ATOM 751 N N . ALA A 1 96 ? -2.337 1.095 22.632 1.00 68.75 96 ALA A N 1
ATOM 752 C CA . ALA A 1 96 ? -1.198 0.529 21.923 1.00 68.75 96 ALA A CA 1
ATOM 753 C C . ALA A 1 96 ? -1.349 0.669 20.401 1.00 68.75 96 ALA A C 1
ATOM 755 O O . ALA A 1 96 ? -2.453 0.618 19.863 1.00 68.75 96 ALA A O 1
ATOM 756 N N . VAL A 1 97 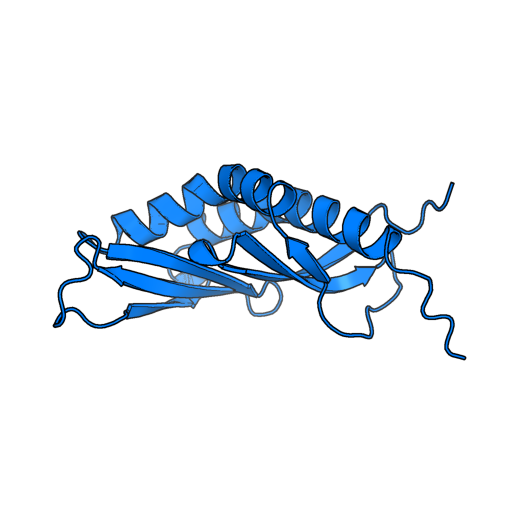? -0.214 0.811 19.714 1.00 78.69 97 VAL A N 1
ATOM 757 C CA . VAL A 1 97 ? -0.130 0.601 18.267 1.00 78.69 97 VAL A CA 1
ATOM 758 C C . VAL A 1 97 ? -0.585 -0.826 17.970 1.00 78.69 97 VAL A C 1
ATOM 760 O O . VAL A 1 97 ? -0.031 -1.767 18.538 1.00 78.69 97 VAL A O 1
ATOM 763 N N . VAL A 1 98 ? -1.566 -0.985 17.082 1.00 83.19 98 VAL A N 1
ATOM 764 C CA . VAL A 1 98 ? -2.129 -2.299 16.746 1.00 83.19 98 VAL A CA 1
ATOM 765 C C . VAL A 1 98 ? -1.544 -2.767 15.413 1.00 83.19 98 VAL A C 1
ATOM 767 O O . VAL A 1 98 ? -1.845 -2.174 14.370 1.00 83.19 98 VAL A O 1
ATOM 770 N N . PRO A 1 99 ? -0.666 -3.788 15.405 1.00 86.69 99 PRO A N 1
ATOM 771 C CA . PRO A 1 99 ? -0.270 -4.445 14.173 1.00 86.69 99 PRO A CA 1
ATOM 772 C C . PRO A 1 99 ? -1.380 -5.403 13.733 1.00 86.69 99 PRO A C 1
ATOM 774 O O . PRO A 1 99 ? -1.726 -6.339 14.450 1.00 86.69 99 PRO A O 1
ATOM 777 N N . CYS A 1 100 ? -1.895 -5.208 12.525 1.00 91.69 100 CYS A N 1
ATOM 778 C CA . CYS A 1 100 ? -2.861 -6.115 11.921 1.00 91.69 100 CYS A CA 1
ATOM 779 C C . CYS A 1 100 ? -2.182 -6.915 10.820 1.00 91.69 100 CYS A C 1
ATOM 781 O O . CYS A 1 100 ? -1.470 -6.368 9.973 1.00 91.69 100 CYS A O 1
ATOM 783 N N . ARG A 1 101 ? -2.431 -8.220 10.817 1.00 95.06 101 ARG A N 1
ATOM 784 C CA . ARG A 1 101 ? -2.050 -9.114 9.734 1.00 95.06 101 ARG A CA 1
ATOM 785 C C . ARG A 1 101 ? -3.308 -9.771 9.205 1.00 95.06 101 ARG A C 1
ATOM 787 O O . ARG A 1 101 ? -3.970 -10.480 9.952 1.00 95.06 101 ARG A O 1
ATOM 794 N N . ILE A 1 102 ? -3.568 -9.575 7.921 1.00 95.19 102 ILE A N 1
ATOM 795 C CA . ILE A 1 102 ? -4.703 -10.168 7.227 1.00 95.19 102 ILE A CA 1
ATOM 796 C C . ILE A 1 102 ? -4.138 -11.008 6.085 1.00 95.19 102 ILE A C 1
ATOM 798 O O . ILE A 1 102 ? -3.457 -10.489 5.199 1.00 95.19 102 ILE A O 1
ATOM 802 N N . ASP A 1 103 ? -4.356 -12.315 6.150 1.00 95.50 103 ASP A N 1
ATOM 803 C CA . ASP A 1 103 ? -4.097 -13.239 5.048 1.00 95.50 103 ASP A CA 1
ATOM 804 C C . ASP A 1 103 ? -5.404 -13.394 4.241 1.00 95.50 103 ASP A C 1
ATOM 806 O O . ASP A 1 103 ? -6.495 -13.238 4.789 1.00 95.50 103 ASP A O 1
ATOM 810 N N . GLU A 1 104 ? -5.309 -13.671 2.940 1.00 87.12 104 GLU A N 1
ATOM 811 C CA . GLU A 1 104 ? -6.448 -13.568 2.009 1.00 87.12 104 GLU A CA 1
ATOM 812 C C . GLU A 1 104 ? -7.735 -14.281 2.415 1.00 87.12 104 GLU A C 1
ATOM 814 O O . GLU A 1 104 ? -8.816 -13.712 2.277 1.00 87.12 104 GLU A O 1
ATOM 819 N N . GLY A 1 105 ? -7.633 -15.492 2.962 1.00 88.12 105 GLY A N 1
ATOM 820 C CA . GLY A 1 105 ? -8.810 -16.266 3.356 1.00 88.12 105 GLY A CA 1
ATOM 821 C C . GLY A 1 105 ? -9.681 -15.595 4.425 1.00 88.12 105 GLY A C 1
ATOM 822 O O . GLY A 1 105 ? -10.819 -16.012 4.612 1.00 88.12 105 GLY A O 1
ATOM 823 N N . SER A 1 106 ? -9.171 -14.580 5.127 1.00 90.56 106 SER A N 1
ATOM 824 C CA . SER A 1 106 ? -9.894 -13.882 6.194 1.00 90.56 106 SER A CA 1
ATOM 825 C C . SER A 1 106 ? -10.717 -12.682 5.724 1.00 90.56 106 SER A C 1
ATOM 827 O O . SER A 1 106 ? -11.609 -12.273 6.457 1.00 90.56 106 SER A O 1
ATOM 829 N N . ALA A 1 107 ? -10.404 -12.099 4.564 1.00 93.56 107 ALA A N 1
ATOM 830 C CA . ALA A 1 107 ? -11.029 -10.855 4.101 1.00 93.56 107 ALA A CA 1
ATOM 831 C C . ALA A 1 107 ? -10.866 -10.674 2.580 1.00 93.56 107 ALA A C 1
ATOM 833 O O . ALA A 1 107 ? -10.143 -9.770 2.155 1.00 93.56 107 ALA A O 1
ATOM 834 N N . PRO A 1 108 ? -11.452 -11.543 1.739 1.00 93.94 108 PRO A N 1
ATOM 835 C CA . PRO A 1 108 ? -11.221 -11.545 0.290 1.00 93.94 108 PRO A CA 1
ATOM 836 C C . PRO A 1 108 ? -11.490 -10.187 -0.382 1.00 93.94 108 PRO A C 1
ATOM 838 O O . PRO A 1 108 ? -10.747 -9.783 -1.276 1.00 93.94 108 PRO A O 1
ATOM 841 N N . GLU A 1 109 ? -12.471 -9.425 0.099 1.00 94.69 109 GLU A N 1
ATOM 842 C CA . GLU A 1 109 ? -12.808 -8.094 -0.410 1.00 94.69 109 GLU A CA 1
ATOM 843 C C . GLU A 1 109 ? -11.658 -7.084 -0.264 1.00 94.69 109 GLU A C 1
ATOM 845 O O . GLU A 1 109 ? -11.459 -6.224 -1.123 1.00 94.69 109 GLU A O 1
ATOM 850 N N . LEU A 1 110 ? -10.838 -7.211 0.785 1.00 95.25 110 LEU A N 1
ATOM 851 C CA . LEU A 1 110 ? -9.654 -6.373 0.979 1.00 95.25 110 LEU A CA 1
ATOM 852 C C . LEU A 1 110 ? -8.586 -6.656 -0.093 1.00 95.25 110 LEU A C 1
ATOM 854 O O . LEU A 1 110 ? -7.849 -5.758 -0.507 1.00 95.25 110 LEU A O 1
ATOM 858 N N . PHE A 1 111 ? -8.510 -7.899 -0.570 1.00 95.62 111 PHE A N 1
ATOM 859 C CA . PHE A 1 111 ? -7.565 -8.326 -1.602 1.00 95.62 111 PHE A CA 1
ATOM 860 C C . PHE A 1 111 ? -8.001 -7.866 -2.983 1.00 95.62 111 PHE A C 1
ATOM 862 O O . PHE A 1 111 ? -7.159 -7.379 -3.740 1.00 95.62 111 PHE A O 1
ATOM 869 N N . ASP A 1 112 ? -9.303 -7.889 -3.266 1.00 95.19 112 ASP A N 1
ATOM 870 C CA . ASP A 1 112 ? -9.863 -7.276 -4.471 1.00 95.19 112 ASP A CA 1
ATOM 871 C C . ASP A 1 112 ? -9.519 -5.780 -4.539 1.00 95.19 112 ASP A C 1
ATOM 873 O O . ASP A 1 112 ? -9.046 -5.293 -5.571 1.00 95.19 112 ASP A O 1
ATOM 877 N N . LEU A 1 113 ? -9.639 -5.057 -3.417 1.00 95.50 113 LEU A N 1
ATOM 878 C CA . LEU A 1 113 ? -9.197 -3.661 -3.321 1.00 95.50 113 LEU A CA 1
ATOM 879 C C . LEU A 1 113 ? -7.686 -3.519 -3.557 1.00 95.50 113 LEU A C 1
ATOM 881 O O . LEU A 1 113 ? -7.253 -2.638 -4.302 1.00 95.50 113 LEU A O 1
ATOM 885 N N . GLY A 1 114 ? -6.872 -4.400 -2.969 1.00 93.81 114 GLY A N 1
ATOM 886 C CA . GLY A 1 114 ? -5.424 -4.446 -3.184 1.00 93.81 114 GLY A CA 1
ATOM 887 C C . GLY A 1 114 ? -5.030 -4.627 -4.652 1.00 93.81 114 GLY A C 1
ATOM 888 O O . GLY A 1 114 ? -4.103 -3.970 -5.140 1.00 93.81 114 GLY A O 1
ATOM 889 N N . HIS A 1 115 ? -5.747 -5.487 -5.373 1.00 93.75 115 HIS A N 1
ATOM 890 C CA . HIS A 1 115 ? -5.560 -5.700 -6.805 1.00 93.75 115 HIS A CA 1
ATOM 891 C C . HIS A 1 115 ? -6.040 -4.508 -7.634 1.00 93.75 115 HIS A C 1
ATOM 893 O O . HIS A 1 115 ? -5.356 -4.121 -8.583 1.00 93.75 115 HIS A O 1
ATOM 899 N N . LEU A 1 116 ? -7.151 -3.880 -7.244 1.00 94.31 116 LEU A N 1
ATOM 900 C CA . LEU A 1 116 ? -7.699 -2.702 -7.912 1.00 94.31 116 LEU A CA 1
ATOM 901 C C . LEU A 1 116 ? -6.735 -1.503 -7.871 1.00 94.31 116 LEU A C 1
ATOM 903 O O . LEU A 1 116 ? -6.591 -0.796 -8.869 1.00 94.31 116 LEU A O 1
ATOM 907 N N . VAL A 1 117 ? -6.042 -1.280 -6.749 1.00 94.94 117 VAL A N 1
ATOM 908 C CA . VAL A 1 117 ? -5.102 -0.147 -6.595 1.00 94.94 117 VAL A CA 1
ATOM 909 C C . VAL A 1 117 ? -3.722 -0.406 -7.205 1.00 94.94 117 VAL A C 1
ATOM 911 O O . VAL A 1 117 ? -2.999 0.539 -7.537 1.00 94.94 117 VAL A O 1
ATOM 914 N N . GLY A 1 118 ? -3.348 -1.677 -7.383 1.00 93.62 118 GLY A N 1
ATOM 915 C CA . GLY A 1 118 ? -2.039 -2.097 -7.888 1.00 93.62 118 GLY A CA 1
ATOM 916 C C . GLY A 1 118 ? -1.602 -1.391 -9.182 1.00 93.62 118 GLY A C 1
ATOM 917 O O . GLY A 1 118 ? -0.493 -0.854 -9.216 1.00 93.62 118 GLY A O 1
ATOM 918 N N . PRO A 1 119 ? -2.443 -1.308 -10.232 1.00 93.50 119 PRO A N 1
ATOM 919 C CA . PRO A 1 119 ? -2.096 -0.624 -11.478 1.00 93.50 119 PRO A CA 1
ATOM 920 C C . PRO A 1 119 ? -1.728 0.858 -11.311 1.00 93.50 119 PRO A C 1
ATOM 922 O O . PRO A 1 119 ? -0.795 1.331 -11.964 1.00 93.50 119 PRO A O 1
ATOM 925 N N . ALA A 1 120 ? -2.417 1.596 -10.434 1.00 94.56 120 ALA A N 1
ATOM 926 C CA . ALA A 1 120 ? -2.113 3.006 -10.175 1.00 94.56 120 ALA A CA 1
ATOM 927 C C . ALA A 1 120 ? -0.748 3.162 -9.484 1.00 94.56 120 ALA A C 1
ATOM 929 O O . ALA A 1 120 ? 0.079 3.974 -9.907 1.00 94.56 120 ALA A O 1
ATOM 930 N N . ILE A 1 121 ? -0.477 2.320 -8.482 1.00 96.31 121 ILE A N 1
ATOM 931 C CA . ILE A 1 121 ? 0.805 2.280 -7.766 1.00 96.31 121 ILE A CA 1
ATOM 932 C C . ILE A 1 121 ? 1.950 1.908 -8.717 1.00 96.31 121 ILE A C 1
ATOM 934 O O . ILE A 1 121 ? 2.986 2.574 -8.733 1.00 96.31 121 ILE A O 1
ATOM 938 N N . ALA A 1 122 ? 1.757 0.880 -9.548 1.00 94.31 122 ALA A N 1
ATOM 939 C CA . ALA A 1 122 ? 2.743 0.437 -10.530 1.00 94.31 122 ALA A CA 1
ATOM 940 C C . ALA A 1 122 ? 3.074 1.540 -11.542 1.00 94.31 122 ALA A C 1
ATOM 942 O O . ALA A 1 122 ? 4.247 1.766 -11.850 1.00 94.31 122 ALA A O 1
ATOM 943 N N . ARG A 1 123 ? 2.061 2.270 -12.023 1.00 93.50 123 ARG A N 1
ATOM 944 C CA . ARG A 1 123 ? 2.246 3.402 -12.940 1.00 93.50 123 ARG A CA 1
ATOM 945 C C . ARG A 1 123 ? 3.072 4.516 -12.296 1.00 93.50 123 ARG A C 1
ATOM 947 O O . ARG A 1 123 ? 4.052 4.956 -12.893 1.00 93.50 123 ARG A O 1
ATOM 954 N N . ALA A 1 124 ? 2.719 4.937 -11.082 1.00 94.31 124 ALA A N 1
ATOM 955 C CA . ALA A 1 124 ? 3.447 5.985 -10.367 1.00 94.31 124 ALA A CA 1
ATOM 956 C C . ALA A 1 124 ? 4.911 5.590 -10.107 1.00 94.31 124 ALA A C 1
ATOM 958 O O . ALA A 1 124 ? 5.830 6.349 -10.417 1.00 94.31 124 ALA A O 1
ATOM 959 N N . ALA A 1 125 ? 5.149 4.366 -9.628 1.00 94.12 125 ALA A N 1
ATOM 960 C CA . ALA A 1 125 ? 6.500 3.859 -9.404 1.00 94.12 125 ALA A CA 1
ATOM 961 C C . ALA A 1 125 ? 7.311 3.740 -10.703 1.00 94.12 125 ALA A C 1
ATOM 963 O O . ALA A 1 125 ? 8.507 4.023 -10.703 1.00 94.12 125 ALA A O 1
ATOM 964 N N . SER A 1 126 ? 6.681 3.372 -11.821 1.00 92.12 126 SER A N 1
ATOM 965 C CA . SER A 1 126 ? 7.353 3.316 -13.127 1.00 92.12 126 SER A CA 1
ATOM 966 C C . SER A 1 126 ? 7.843 4.695 -13.568 1.00 92.12 126 SER A C 1
ATOM 968 O O . SER A 1 126 ? 8.974 4.821 -14.031 1.00 92.12 126 SER A O 1
ATOM 970 N N . ILE A 1 127 ? 7.041 5.743 -13.355 1.00 90.88 127 ILE A N 1
ATOM 971 C CA . ILE A 1 127 ? 7.428 7.131 -13.650 1.00 90.88 127 ILE A CA 1
ATOM 972 C C . ILE A 1 127 ? 8.619 7.560 -12.784 1.00 90.88 127 ILE A C 1
ATOM 974 O O . ILE A 1 127 ? 9.586 8.112 -13.309 1.00 90.88 127 ILE A O 1
ATOM 978 N N . VAL A 1 128 ? 8.589 7.277 -11.478 1.00 91.88 128 VAL A N 1
ATOM 979 C CA . VAL A 1 128 ? 9.716 7.581 -10.578 1.00 91.88 128 VAL A CA 1
ATOM 980 C C . VAL A 1 128 ? 10.977 6.832 -11.005 1.00 91.88 128 VAL A C 1
ATOM 982 O O . VAL A 1 128 ? 12.059 7.413 -11.043 1.00 91.88 128 VAL A O 1
ATOM 985 N N . LEU A 1 129 ? 10.850 5.550 -11.350 1.00 89.12 129 LEU A N 1
ATOM 986 C CA . LEU A 1 129 ? 11.975 4.729 -11.778 1.00 89.12 129 LEU A CA 1
ATOM 987 C C . LEU A 1 129 ? 12.608 5.254 -13.073 1.00 89.12 129 LEU A C 1
ATOM 989 O O . LEU A 1 129 ? 13.829 5.337 -13.145 1.00 89.12 129 LEU A O 1
ATOM 993 N N . LEU A 1 130 ? 11.799 5.663 -14.055 1.00 86.19 130 LEU A N 1
ATOM 994 C CA . LEU A 1 130 ? 12.267 6.269 -15.308 1.00 86.19 130 LEU A CA 1
ATOM 995 C C . LEU A 1 130 ? 13.030 7.584 -15.104 1.00 86.19 130 LEU A C 1
ATOM 997 O O . LEU A 1 130 ? 13.855 7.946 -15.938 1.00 86.19 130 LEU A O 1
ATOM 1001 N N . ARG A 1 131 ? 12.740 8.312 -14.020 1.00 86.31 131 ARG A N 1
ATOM 1002 C CA . ARG A 1 131 ? 13.433 9.555 -13.656 1.00 86.31 131 ARG A CA 1
ATOM 1003 C C . ARG A 1 131 ? 14.732 9.311 -12.894 1.00 86.31 131 ARG A C 1
ATOM 1005 O O . ARG A 1 131 ? 15.485 10.263 -12.691 1.00 86.31 131 ARG A O 1
ATOM 1012 N N . ARG A 1 132 ? 15.007 8.080 -12.440 1.00 80.38 132 ARG A N 1
ATOM 1013 C CA . ARG A 1 132 ? 16.296 7.784 -11.809 1.00 80.38 132 ARG A CA 1
ATOM 1014 C C . ARG A 1 132 ? 17.384 7.965 -12.869 1.00 80.38 132 ARG A C 1
ATOM 1016 O O . ARG A 1 132 ? 17.241 7.405 -13.956 1.00 80.38 132 ARG A O 1
ATOM 1023 N N . PRO A 1 133 ? 18.463 8.716 -12.584 1.00 62.12 133 PRO A N 1
ATOM 1024 C CA . PRO A 1 133 ? 19.620 8.699 -13.464 1.00 62.12 133 PRO A CA 1
ATOM 1025 C C . PRO A 1 133 ? 20.034 7.237 -13.624 1.00 62.12 133 PRO A C 1
ATOM 1027 O O . PRO A 1 133 ? 20.108 6.518 -12.623 1.00 62.12 133 PRO A O 1
ATOM 1030 N N . ASN A 1 134 ? 20.197 6.786 -14.873 1.00 52.91 134 ASN A N 1
ATOM 1031 C CA . ASN A 1 134 ? 20.606 5.421 -15.176 1.00 52.91 134 ASN A CA 1
ATOM 1032 C C . ASN A 1 134 ? 21.780 5.064 -14.263 1.00 52.91 134 ASN A C 1
ATOM 1034 O O . ASN A 1 134 ? 22.874 5.602 -14.421 1.00 52.91 134 ASN A O 1
ATOM 1038 N N . VAL A 1 135 ? 21.572 4.144 -13.323 1.00 45.28 135 VAL A N 1
ATOM 1039 C CA . VAL A 1 135 ? 22.689 3.427 -12.714 1.00 45.28 135 VAL A CA 1
ATOM 1040 C C . VAL A 1 135 ? 23.122 2.414 -13.769 1.00 45.28 135 VAL A C 1
ATOM 1042 O O . VAL A 1 135 ? 22.822 1.228 -13.688 1.00 45.28 135 VAL A O 1
ATOM 1045 N N . THR A 1 136 ? 23.745 2.905 -14.840 1.00 39.78 136 THR A N 1
ATOM 1046 C CA . THR A 1 136 ? 24.608 2.098 -15.697 1.00 39.78 136 THR A CA 1
ATOM 1047 C C . THR A 1 136 ? 25.838 1.780 -14.865 1.00 39.78 136 THR A C 1
ATOM 1049 O O . THR A 1 136 ? 26.796 2.545 -14.840 1.00 39.78 136 THR A O 1
ATOM 1052 N N . GLY A 1 137 ? 25.742 0.695 -14.105 1.00 35.88 137 GLY A N 1
ATOM 1053 C CA . GLY A 1 137 ? 26.862 0.039 -13.451 1.00 35.88 137 GLY A CA 1
ATOM 1054 C C . GLY A 1 137 ? 26.937 -1.389 -13.966 1.00 35.88 137 GLY A C 1
ATOM 1055 O O . GLY A 1 137 ? 26.460 -2.305 -13.298 1.00 35.88 137 GLY A O 1
ATOM 1056 N N . VAL A 1 138 ? 27.461 -1.535 -15.183 1.00 34.47 138 VAL A N 1
ATOM 1057 C CA . VAL A 1 138 ? 28.269 -2.699 -15.564 1.00 34.47 138 VAL A CA 1
ATOM 1058 C C . VAL A 1 138 ? 29.710 -2.225 -15.508 1.00 34.47 138 VAL A C 1
ATOM 1060 O O . VAL A 1 138 ? 29.942 -1.103 -16.014 1.00 34.47 138 VAL A O 1
#

Radius of gyration: 16.05 Å; chains: 1; bounding box: 42×31×53 Å